Protein AF-A0A5C9E9V5-F1 (afdb_monomer)

Foldseek 3Di:
DVVVVVVVVVVVVVVVVVVVVVVVVVVLCCLQVPLLVVLVVLLVVLVVVLPDPDQDPVNVVVSVVSNVVSVVVNVVSVVVVVVD

Mean predicted aligned error: 8.03 Å

Radius of gyration: 22.89 Å; Cα contacts (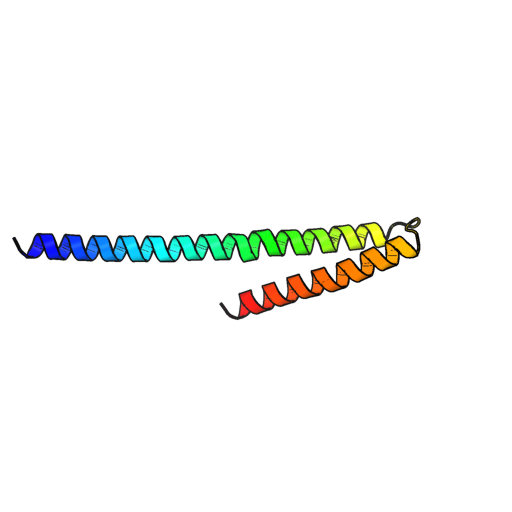8 Å, |Δi|>4): 28; chains: 1; bounding box: 51×20×68 Å

Structure (mmCIF, N/CA/C/O backbone):
data_AF-A0A5C9E9V5-F1
#
_entry.id   AF-A0A5C9E9V5-F1
#
loop_
_atom_site.group_PDB
_atom_site.id
_atom_site.type_symbol
_atom_site.label_atom_id
_atom_site.label_alt_id
_atom_site.label_comp_id
_atom_site.label_asym_id
_atom_site.label_entity_id
_atom_site.label_seq_id
_atom_site.pdbx_PDB_ins_code
_atom_site.Cartn_x
_atom_site.Cartn_y
_atom_site.Cartn_z
_atom_site.occupancy
_atom_site.B_iso_or_equiv
_atom_site.auth_seq_id
_atom_site.auth_comp_id
_atom_site.auth_asym_id
_atom_site.auth_atom_id
_atom_site.pdbx_PDB_model_num
ATOM 1 N N . MET A 1 1 ? -32.782 9.858 42.409 1.00 55.62 1 MET A N 1
ATOM 2 C CA . MET A 1 1 ? -31.905 10.699 41.555 1.00 55.62 1 MET A CA 1
ATOM 3 C C . MET A 1 1 ? -30.625 9.991 41.073 1.00 55.62 1 MET A C 1
ATOM 5 O O . MET A 1 1 ? -30.271 10.190 39.922 1.00 55.62 1 MET A O 1
ATOM 9 N N . ARG A 1 2 ? -29.969 9.115 41.862 1.00 55.53 2 ARG A N 1
ATOM 10 C CA . ARG A 1 2 ? -28.728 8.388 41.474 1.00 55.53 2 ARG A CA 1
ATOM 11 C C . ARG A 1 2 ? -28.808 7.512 40.20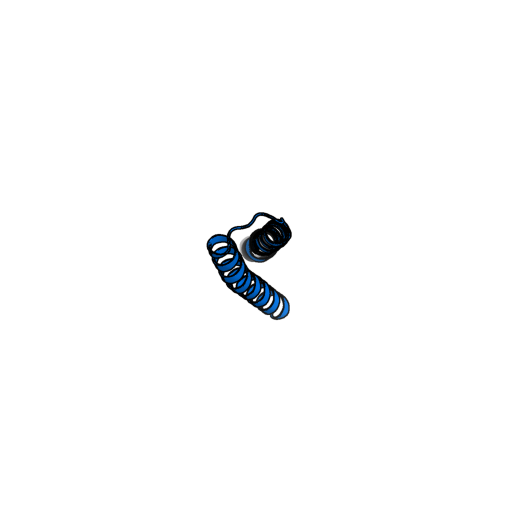6 1.00 55.53 2 ARG A C 1
ATOM 13 O O . ARG A 1 2 ? -27.825 7.418 39.484 1.00 55.53 2 ARG A O 1
ATOM 20 N N . ILE A 1 3 ? -29.962 6.911 39.908 1.00 60.53 3 ILE A N 1
ATOM 21 C CA . ILE A 1 3 ? -30.128 5.983 38.768 1.00 60.53 3 ILE A CA 1
ATOM 22 C C . ILE A 1 3 ? -29.963 6.704 37.415 1.00 60.53 3 ILE A C 1
ATOM 24 O O . ILE A 1 3 ? -29.308 6.183 36.517 1.00 60.53 3 ILE A O 1
ATOM 28 N N . LYS A 1 4 ? -30.463 7.944 37.295 1.00 62.25 4 LYS A N 1
ATOM 29 C CA . LYS A 1 4 ? -30.342 8.755 36.067 1.00 62.25 4 LYS A CA 1
ATOM 30 C C . LYS A 1 4 ? -28.891 9.144 35.756 1.00 62.25 4 LYS A C 1
ATOM 32 O O . LYS A 1 4 ? -28.488 9.120 34.599 1.00 62.25 4 LYS A O 1
ATOM 37 N N . TYR A 1 5 ? -28.089 9.438 36.782 1.00 63.88 5 TYR A N 1
ATOM 38 C CA . TYR A 1 5 ? -26.658 9.725 36.617 1.00 63.88 5 TYR A CA 1
ATOM 39 C C . TYR A 1 5 ? -25.867 8.496 36.175 1.00 63.88 5 TYR A C 1
ATOM 41 O O . TYR A 1 5 ? -24.932 8.612 35.386 1.00 63.88 5 TYR A O 1
ATOM 49 N N . HIS A 1 6 ? -26.257 7.314 36.654 1.00 68.44 6 HIS A N 1
ATOM 50 C CA . HIS A 1 6 ? -25.595 6.078 36.266 1.00 68.44 6 HIS A CA 1
ATOM 51 C C . HIS A 1 6 ? -25.859 5.733 34.797 1.00 68.44 6 HIS A C 1
ATOM 53 O O . HIS A 1 6 ? -24.924 5.386 34.083 1.00 68.44 6 HIS A O 1
ATOM 59 N N . GLN A 1 7 ? -27.101 5.913 34.340 1.00 75.06 7 GLN A N 1
ATOM 60 C CA . GLN A 1 7 ? -27.486 5.746 32.936 1.00 75.06 7 GLN A CA 1
ATOM 61 C C . GLN A 1 7 ? -26.777 6.755 32.024 1.00 75.06 7 GLN A C 1
ATOM 63 O O . GLN A 1 7 ? -26.258 6.374 30.978 1.00 75.06 7 GLN A O 1
ATOM 68 N N . PHE A 1 8 ? -26.683 8.020 32.446 1.00 83.44 8 PHE A N 1
ATOM 69 C CA . PHE A 1 8 ? -25.955 9.050 31.702 1.00 83.44 8 PHE A CA 1
ATOM 70 C C . PHE A 1 8 ? -24.461 8.724 31.568 1.00 83.44 8 PHE A C 1
ATOM 72 O O . PHE A 1 8 ? -23.893 8.840 30.485 1.00 83.44 8 PHE A O 1
ATOM 79 N N . ARG A 1 9 ? -23.825 8.255 32.648 1.00 84.00 9 ARG A N 1
ATOM 80 C CA . ARG A 1 9 ? -22.420 7.835 32.626 1.00 84.00 9 ARG A CA 1
ATOM 81 C C . ARG A 1 9 ? -22.196 6.651 31.683 1.00 84.00 9 ARG A C 1
ATOM 83 O O . ARG A 1 9 ? -21.234 6.670 30.925 1.00 84.00 9 ARG A O 1
ATOM 90 N N . THR A 1 10 ? -23.073 5.649 31.710 1.00 88.94 10 THR A N 1
ATOM 91 C CA . THR A 1 10 ? -22.992 4.496 30.800 1.00 88.94 10 THR A CA 1
ATOM 92 C C . THR A 1 10 ? -23.127 4.928 29.343 1.00 88.94 10 THR A C 1
ATOM 94 O O . THR A 1 10 ? -22.326 4.512 28.513 1.00 88.94 10 THR A O 1
ATOM 97 N N . PHE A 1 11 ? -24.077 5.817 29.043 1.00 91.31 11 PHE A N 1
ATOM 98 C CA . PHE A 1 11 ? -24.252 6.356 27.695 1.00 91.31 11 PHE A CA 1
ATOM 99 C C . PHE A 1 11 ? -23.011 7.123 27.218 1.00 91.31 11 PHE A C 1
ATOM 101 O O . PHE A 1 11 ? -22.565 6.950 26.087 1.00 91.31 11 PHE A O 1
ATOM 108 N N . LEU A 1 12 ? -22.412 7.935 28.094 1.00 91.12 12 LEU A N 1
ATOM 109 C CA . LEU A 1 12 ? -21.201 8.685 27.770 1.00 91.12 12 LEU A CA 1
ATOM 110 C C . LEU A 1 12 ? -20.009 7.762 27.481 1.00 91.12 12 LEU A C 1
ATOM 112 O O . LEU A 1 12 ? -19.264 8.017 26.539 1.00 91.12 12 LEU A O 1
ATOM 116 N N . ILE A 1 13 ? -19.843 6.687 28.259 1.00 93.31 13 ILE A N 1
ATOM 117 C CA . ILE A 1 13 ? -18.787 5.690 28.032 1.00 93.31 13 ILE A CA 1
ATOM 118 C C . ILE A 1 13 ? -18.993 5.002 26.680 1.00 93.31 13 ILE A C 1
ATOM 120 O O . ILE A 1 13 ? -18.074 4.999 25.869 1.00 93.31 13 ILE A O 1
ATOM 124 N N . GLN A 1 14 ? -20.207 4.525 26.393 1.00 91.06 14 GLN A N 1
ATOM 125 C CA . GLN A 1 14 ? -20.526 3.888 25.110 1.00 91.06 14 GLN A CA 1
ATOM 126 C C . GLN A 1 14 ? -20.287 4.826 23.923 1.00 91.06 14 GLN A C 1
ATOM 128 O O . GLN A 1 14 ? -19.753 4.414 22.896 1.00 91.06 14 GLN A O 1
ATOM 133 N N . TYR A 1 15 ? -20.648 6.103 24.060 1.00 93.38 15 TYR A N 1
ATOM 134 C CA . TYR A 1 15 ? -20.400 7.100 23.025 1.00 93.38 15 TYR A CA 1
ATOM 135 C C . TYR A 1 15 ? -18.901 7.340 22.795 1.00 93.38 15 TYR A C 1
ATOM 137 O O . TYR A 1 15 ? -18.459 7.432 21.649 1.00 93.38 15 TYR A O 1
ATOM 145 N N . LEU A 1 16 ? -18.108 7.427 23.867 1.00 93.25 16 LEU A N 1
ATOM 146 C CA . LEU A 1 16 ? -16.658 7.595 23.767 1.00 93.25 16 LEU A CA 1
ATOM 147 C C . LEU A 1 16 ? -15.989 6.366 23.146 1.00 93.25 16 LEU A C 1
ATOM 149 O O . LEU A 1 16 ? -15.163 6.528 22.251 1.00 93.25 16 LEU A O 1
ATOM 153 N N . GLU A 1 17 ? -16.378 5.160 23.560 1.00 91.56 17 GLU A N 1
ATOM 154 C CA . GLU A 1 17 ? -15.908 3.904 22.967 1.00 91.56 17 GLU A CA 1
ATOM 155 C C . GLU A 1 17 ? -16.233 3.847 21.475 1.00 91.56 17 GLU A C 1
ATOM 157 O O . GLU A 1 17 ? -15.342 3.628 20.655 1.00 91.56 17 GLU A O 1
ATOM 162 N N . TYR A 1 18 ? -17.481 4.144 21.103 1.00 92.88 18 TYR A N 1
ATOM 163 C CA . TYR A 1 18 ? -17.897 4.211 19.705 1.00 92.88 18 TYR A CA 1
ATOM 164 C C . TYR A 1 18 ? -17.055 5.208 18.903 1.00 92.88 18 TYR A C 1
ATOM 166 O O . TYR A 1 18 ? -16.591 4.891 17.806 1.00 92.88 18 TYR A O 1
ATOM 174 N N . LYS A 1 19 ? -16.823 6.407 19.451 1.00 93.25 19 LYS A N 1
ATOM 175 C CA . LYS A 1 19 ? -16.027 7.440 18.786 1.00 93.25 19 LYS A CA 1
ATOM 176 C C . LYS A 1 19 ? -14.578 6.990 18.581 1.00 93.25 19 LYS A C 1
ATOM 178 O O . LYS A 1 19 ? -14.054 7.146 17.483 1.00 93.25 19 LYS A O 1
ATOM 183 N N . ILE A 1 20 ? -13.952 6.402 19.602 1.00 92.62 20 ILE A N 1
ATOM 184 C CA . ILE A 1 20 ? -12.571 5.900 19.525 1.00 92.62 20 ILE A CA 1
ATOM 185 C C . ILE A 1 20 ? -12.453 4.802 18.463 1.00 92.62 20 ILE A C 1
ATOM 187 O O . ILE A 1 20 ? -11.559 4.863 17.619 1.00 92.62 20 ILE A O 1
ATOM 191 N N . VAL A 1 21 ? -13.370 3.831 18.471 1.00 91.56 21 VAL A N 1
ATOM 192 C CA . VAL A 1 21 ? -13.373 2.724 17.505 1.00 91.56 21 VAL A CA 1
ATOM 193 C C . VAL A 1 21 ? -13.543 3.243 16.078 1.00 91.56 21 VAL A C 1
ATOM 195 O O . VAL A 1 21 ? -12.834 2.805 15.171 1.00 91.56 21 VAL A O 1
ATOM 198 N N . ASN A 1 22 ? -14.441 4.204 15.857 1.00 90.00 22 ASN A N 1
ATOM 199 C CA . ASN A 1 22 ? -14.638 4.768 14.523 1.00 90.00 22 ASN A CA 1
ATOM 200 C C . ASN A 1 22 ? -13.438 5.584 14.038 1.00 90.00 22 ASN A C 1
ATOM 202 O O . ASN A 1 22 ? -13.049 5.440 12.880 1.00 90.00 22 ASN A O 1
ATOM 206 N N . ASP A 1 23 ? -12.822 6.395 14.899 1.00 92.25 23 ASP A N 1
ATOM 207 C CA . ASP A 1 23 ? -11.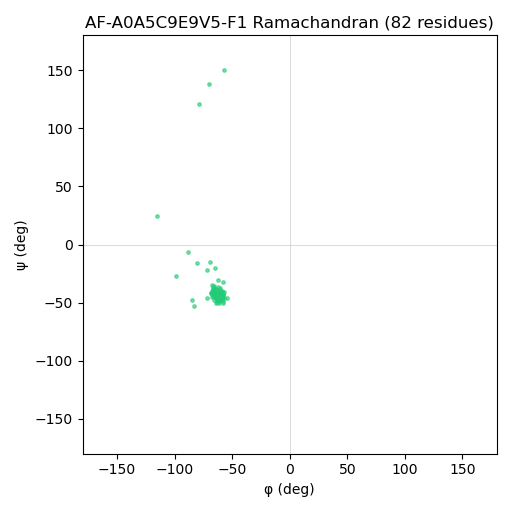613 7.141 14.540 1.00 92.25 23 ASP A CA 1
ATOM 208 C C . ASP A 1 23 ? -10.472 6.190 14.158 1.00 92.25 23 ASP A C 1
ATOM 210 O O . ASP A 1 23 ? -9.771 6.415 13.169 1.00 92.25 23 ASP A O 1
ATOM 214 N N . GLN A 1 24 ? -10.299 5.095 14.904 1.00 87.06 24 GLN A N 1
ATOM 215 C CA . GLN A 1 24 ? -9.329 4.056 14.561 1.00 87.06 24 GLN A CA 1
ATOM 216 C C . GLN A 1 24 ? -9.666 3.402 13.220 1.00 87.06 24 GLN A C 1
ATOM 218 O O . GLN A 1 24 ? -8.800 3.306 12.354 1.00 87.06 24 GLN A O 1
ATOM 223 N N . LYS A 1 25 ? -10.929 3.025 12.999 1.00 85.25 25 LYS A N 1
ATOM 224 C CA . LYS A 1 25 ? -11.381 2.430 11.736 1.00 85.25 25 LYS A CA 1
ATOM 225 C C . LYS A 1 25 ? -11.110 3.340 10.537 1.00 85.25 25 LYS A C 1
ATOM 227 O O . LYS A 1 25 ? -10.661 2.850 9.504 1.00 85.25 25 LYS A O 1
ATOM 232 N N . LEU A 1 26 ? -11.359 4.644 10.662 1.00 84.81 26 LEU A N 1
ATOM 233 C CA . LEU A 1 26 ? -11.074 5.619 9.605 1.00 84.81 26 LEU A CA 1
ATOM 234 C C . LEU A 1 26 ? -9.572 5.714 9.320 1.00 84.81 26 LEU A C 1
ATOM 236 O O . LEU A 1 26 ? -9.175 5.629 8.162 1.00 84.81 26 LEU A O 1
ATOM 240 N N . LYS A 1 27 ? -8.733 5.791 10.359 1.00 86.62 27 LYS A N 1
ATOM 241 C CA . LYS A 1 27 ? -7.269 5.823 10.201 1.00 86.62 27 LYS A CA 1
ATOM 242 C C . LYS A 1 27 ? -6.725 4.565 9.529 1.00 86.62 27 LYS A C 1
ATOM 244 O O . LYS A 1 27 ? -5.874 4.666 8.652 1.00 86.62 27 LYS A O 1
ATOM 249 N N . LEU A 1 28 ? -7.218 3.389 9.921 1.00 85.81 28 LEU A N 1
ATOM 250 C CA . LEU A 1 28 ? -6.820 2.117 9.313 1.00 85.81 28 LEU A CA 1
ATOM 251 C C . LEU A 1 28 ? -7.303 2.036 7.859 1.00 85.81 28 LEU A C 1
ATOM 253 O O . LEU A 1 28 ? -6.539 1.632 6.986 1.00 85.81 28 LEU A O 1
ATOM 257 N N . LYS A 1 29 ? -8.537 2.474 7.574 1.00 83.75 29 LYS A N 1
ATOM 258 C CA . LYS A 1 29 ? -9.062 2.553 6.205 1.00 83.75 29 LYS A CA 1
ATOM 259 C C . LYS A 1 29 ? -8.188 3.450 5.332 1.00 83.75 29 LYS A C 1
ATOM 261 O O . LYS A 1 29 ? -7.796 3.018 4.256 1.00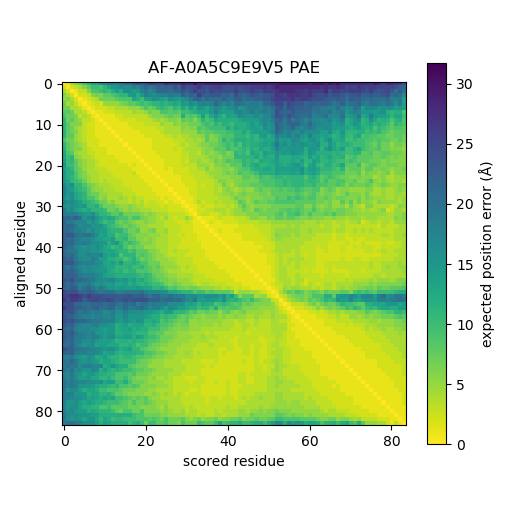 83.75 29 LYS A O 1
ATOM 266 N N . ASP A 1 30 ? -7.862 4.658 5.775 1.00 84.25 30 ASP A N 1
ATOM 267 C CA . ASP A 1 30 ? -7.014 5.562 4.994 1.00 84.25 30 ASP A CA 1
ATOM 268 C C . ASP A 1 30 ? -5.617 4.966 4.799 1.00 84.25 30 ASP A C 1
ATOM 270 O O . ASP A 1 30 ? -5.126 4.880 3.674 1.00 84.25 30 ASP A O 1
ATOM 274 N N . LYS A 1 31 ? -4.998 4.450 5.866 1.00 85.12 31 LYS A N 1
ATOM 275 C CA . LYS A 1 31 ? -3.653 3.873 5.779 1.00 85.12 31 LYS A CA 1
ATOM 276 C C . LYS A 1 31 ? -3.591 2.682 4.819 1.00 85.12 31 LYS A C 1
ATOM 278 O O . LYS A 1 31 ? -2.699 2.630 3.981 1.00 85.12 31 LYS A O 1
ATOM 283 N N . TYR A 1 32 ? -4.527 1.741 4.901 1.00 84.94 32 TYR A N 1
ATOM 284 C CA . TYR A 1 32 ? -4.426 0.488 4.145 1.00 84.94 32 TYR A CA 1
ATOM 285 C C . TYR A 1 32 ? -5.228 0.453 2.857 1.00 84.94 32 TYR A C 1
ATOM 287 O O . TYR A 1 32 ? -4.856 -0.274 1.951 1.00 84.94 32 TYR A O 1
ATOM 295 N N . SER A 1 33 ? -6.317 1.208 2.736 1.00 82.62 33 SER A N 1
ATOM 296 C CA . SER A 1 33 ? -7.054 1.279 1.473 1.00 82.62 33 SER A CA 1
ATOM 297 C C . SER A 1 33 ? -6.437 2.318 0.552 1.00 82.62 33 SER A C 1
ATOM 299 O O . SER A 1 33 ? -6.238 2.042 -0.627 1.00 82.62 33 SER A O 1
ATOM 301 N N . HIS A 1 34 ? -6.154 3.515 1.070 1.00 87.31 34 HIS A N 1
ATOM 302 C CA . HIS A 1 34 ? -5.712 4.620 0.231 1.00 87.31 34 HIS A CA 1
ATOM 303 C C . HIS A 1 34 ? -4.206 4.540 -0.030 1.00 87.31 34 HIS A C 1
ATOM 305 O O . HIS A 1 34 ? -3.809 4.489 -1.192 1.00 87.31 34 HIS A O 1
ATOM 311 N N . ASN A 1 35 ? -3.366 4.440 1.009 1.00 87.00 35 ASN A N 1
ATOM 312 C CA . ASN A 1 35 ? -1.915 4.446 0.776 1.00 87.00 35 ASN A CA 1
ATOM 313 C C . ASN A 1 35 ? -1.454 3.184 0.043 1.00 87.00 35 ASN A C 1
ATOM 315 O O . ASN A 1 35 ? -0.733 3.302 -0.940 1.00 87.00 35 ASN A O 1
ATOM 319 N N . LEU A 1 36 ? -1.915 1.993 0.448 1.00 88.81 36 LEU A N 1
ATOM 320 C CA . LEU A 1 36 ? -1.560 0.759 -0.263 1.00 88.81 36 LEU A CA 1
ATOM 321 C C . LEU A 1 36 ? -2.055 0.782 -1.713 1.00 88.81 36 LEU A C 1
ATOM 323 O O . LEU A 1 36 ? -1.313 0.388 -2.610 1.00 88.81 36 LEU A O 1
ATOM 327 N N . GLY A 1 37 ? -3.281 1.265 -1.949 1.00 88.19 37 GLY A N 1
ATOM 328 C CA . GLY A 1 37 ? -3.834 1.425 -3.293 1.00 88.19 37 GLY A CA 1
ATOM 329 C C . GLY A 1 37 ? -2.974 2.343 -4.162 1.00 88.19 37 GLY A C 1
ATOM 330 O O . GLY A 1 37 ? -2.624 1.973 -5.282 1.00 88.19 37 GLY A O 1
ATOM 331 N N . ASN A 1 38 ? -2.552 3.488 -3.622 1.00 90.56 38 ASN A N 1
ATOM 332 C CA . ASN A 1 38 ? -1.670 4.423 -4.318 1.00 90.56 38 ASN A CA 1
ATOM 333 C C . ASN A 1 38 ? -0.300 3.805 -4.608 1.00 90.56 38 ASN A C 1
ATOM 335 O O . ASN A 1 38 ? 0.180 3.900 -5.735 1.00 90.56 38 ASN A O 1
ATOM 339 N N . THR A 1 39 ? 0.313 3.131 -3.632 1.00 91.56 39 THR A N 1
ATOM 340 C CA . THR A 1 39 ? 1.617 2.483 -3.816 1.00 91.56 39 THR A CA 1
ATOM 341 C C . THR A 1 39 ? 1.546 1.396 -4.891 1.00 91.56 39 THR A C 1
ATOM 343 O O . THR A 1 39 ? 2.400 1.355 -5.776 1.00 91.56 39 THR A O 1
ATOM 346 N N . LEU A 1 40 ? 0.500 0.563 -4.882 1.00 92.19 40 LEU A N 1
ATOM 347 C CA . LEU A 1 40 ? 0.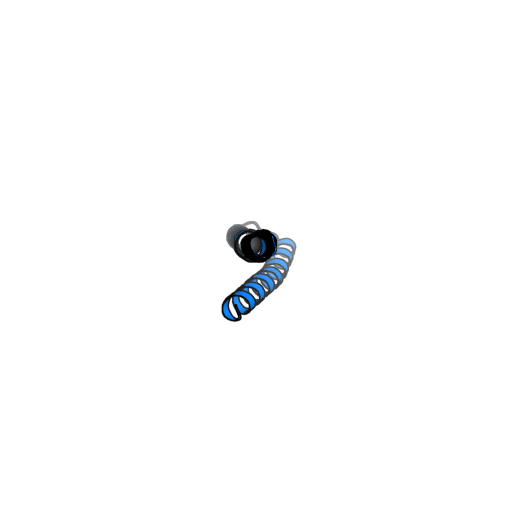281 -0.455 -5.914 1.00 92.19 40 LEU A CA 1
ATOM 348 C C . LEU A 1 40 ? 0.034 0.164 -7.294 1.00 92.19 40 LEU A C 1
ATOM 350 O O . LEU A 1 40 ? 0.553 -0.338 -8.290 1.00 92.19 40 LEU A O 1
ATOM 354 N N . HIS A 1 41 ? -0.713 1.265 -7.364 1.00 91.44 41 HIS A N 1
ATOM 355 C CA . HIS A 1 41 ? -0.940 1.983 -8.613 1.00 91.44 41 HIS A CA 1
ATOM 356 C C . HIS A 1 41 ? 0.358 2.574 -9.178 1.00 91.44 41 HIS A C 1
ATOM 358 O O . HIS A 1 41 ? 0.629 2.420 -10.368 1.00 91.44 41 HIS A O 1
ATOM 364 N N . SER A 1 42 ? 1.203 3.170 -8.329 1.00 90.56 42 SER A N 1
ATOM 365 C CA . SER A 1 42 ? 2.531 3.648 -8.732 1.00 90.56 42 SER A CA 1
ATOM 366 C C . SER A 1 42 ? 3.414 2.513 -9.251 1.00 90.56 42 SER A C 1
ATOM 368 O O . SER A 1 42 ? 4.056 2.679 -10.282 1.00 90.56 42 SER A O 1
ATOM 370 N N . ILE A 1 43 ? 3.411 1.345 -8.594 1.00 92.44 43 ILE A N 1
ATOM 371 C CA . ILE A 1 43 ? 4.131 0.156 -9.083 1.00 92.44 43 ILE A CA 1
ATOM 372 C C . ILE A 1 43 ? 3.620 -0.243 -10.471 1.00 92.44 43 ILE A C 1
ATOM 374 O O . ILE A 1 43 ? 4.416 -0.488 -11.375 1.00 92.44 43 ILE A O 1
ATOM 378 N N . TYR A 1 44 ? 2.300 -0.295 -10.650 1.00 91.88 44 T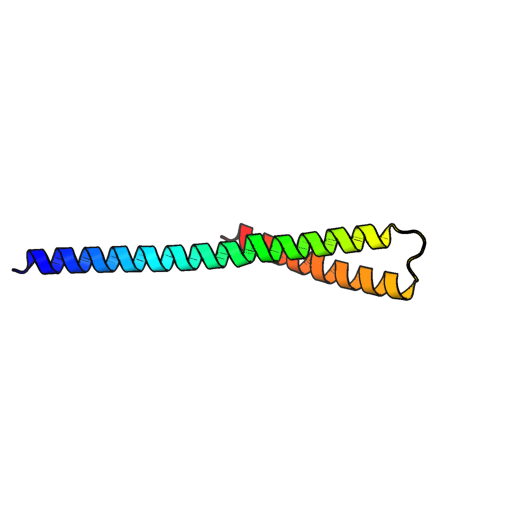YR A N 1
ATOM 379 C CA . TYR A 1 44 ? 1.683 -0.698 -11.909 1.00 91.88 44 TYR A CA 1
ATOM 380 C C . TYR A 1 44 ? 2.069 0.238 -13.064 1.00 91.88 44 TYR A C 1
ATOM 382 O O . TYR A 1 44 ? 2.543 -0.233 -14.097 1.00 91.88 44 TYR A O 1
ATOM 390 N N . ILE A 1 45 ? 1.956 1.556 -12.862 1.00 90.62 45 ILE A N 1
ATOM 391 C CA . ILE A 1 45 ? 2.342 2.560 -13.866 1.00 90.62 45 ILE A CA 1
ATOM 392 C C . ILE A 1 45 ? 3.828 2.448 -14.206 1.00 90.62 45 ILE A C 1
ATOM 394 O O . ILE A 1 45 ? 4.179 2.400 -15.381 1.00 90.62 45 ILE A O 1
ATOM 398 N N . SER A 1 46 ? 4.709 2.373 -13.204 1.00 88.62 46 SER A N 1
ATOM 399 C CA . SER A 1 46 ? 6.153 2.284 -13.451 1.00 88.62 46 SER A CA 1
ATOM 400 C C . SER A 1 46 ? 6.531 1.020 -14.226 1.00 88.62 46 SER A C 1
ATOM 402 O O . SER A 1 46 ? 7.412 1.063 -15.081 1.00 88.62 46 SER A O 1
ATOM 404 N N . VAL A 1 47 ? 5.857 -0.105 -13.968 1.00 90.06 47 VAL A N 1
ATOM 405 C CA . VAL A 1 47 ? 6.052 -1.346 -14.732 1.00 90.06 47 VAL A CA 1
ATOM 406 C C . VAL A 1 47 ? 5.581 -1.194 -16.176 1.00 90.06 47 VAL A C 1
ATOM 408 O O . VAL A 1 47 ? 6.251 -1.697 -17.075 1.00 90.06 47 VAL A O 1
ATOM 411 N N . ASP A 1 48 ? 4.455 -0.527 -16.413 1.00 90.25 48 ASP A N 1
ATOM 412 C CA . ASP A 1 48 ? 3.949 -0.306 -17.768 1.00 90.25 48 ASP A CA 1
ATOM 413 C C . ASP A 1 48 ? 4.853 0.638 -18.567 1.00 90.25 48 ASP A C 1
ATOM 415 O O . ASP A 1 48 ? 5.216 0.295 -19.691 1.00 90.25 48 ASP A O 1
ATOM 419 N N . LEU A 1 49 ? 5.338 1.724 -17.957 1.00 88.38 49 LEU A N 1
ATOM 420 C CA . LEU A 1 49 ? 6.339 2.607 -18.566 1.00 88.38 49 LEU A CA 1
ATOM 421 C C . LEU A 1 49 ? 7.614 1.838 -18.937 1.00 88.38 49 LEU A C 1
ATOM 423 O O . LEU A 1 49 ? 8.124 1.977 -20.040 1.00 88.38 49 LEU A O 1
ATOM 427 N N . LEU A 1 50 ? 8.100 0.948 -18.066 1.00 87.81 50 LEU A N 1
ATOM 428 C CA . LEU A 1 50 ? 9.285 0.127 -18.346 1.00 87.81 50 LEU A CA 1
ATOM 429 C C . LEU A 1 50 ? 9.118 -0.871 -19.504 1.00 87.81 50 LEU A C 1
ATOM 431 O O . LEU A 1 50 ? 10.126 -1.357 -20.027 1.00 87.81 50 LEU A O 1
ATOM 435 N N . LYS A 1 51 ? 7.882 -1.223 -19.880 1.00 86.31 51 LYS A N 1
ATOM 436 C CA . LYS A 1 51 ? 7.605 -2.085 -21.042 1.00 86.31 51 LYS A CA 1
ATOM 437 C C . LYS A 1 51 ? 7.644 -1.308 -22.358 1.00 86.31 51 LYS A C 1
ATOM 439 O O . LYS A 1 51 ? 7.714 -1.939 -23.415 1.00 86.31 51 LYS A O 1
ATOM 444 N N . GLU A 1 52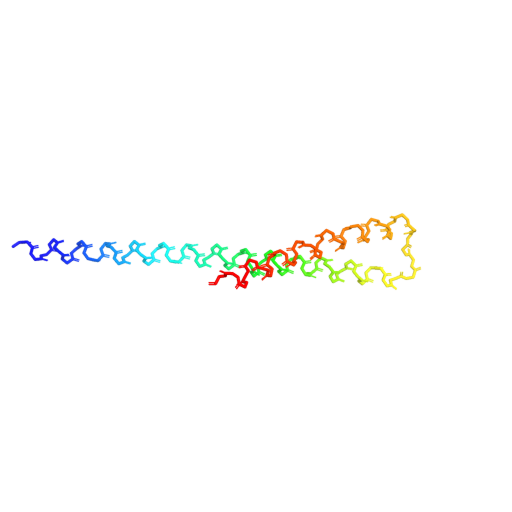 ? 7.588 0.021 -22.318 1.00 86.19 52 GLU A N 1
ATOM 445 C CA . GLU A 1 52 ? 7.674 0.848 -23.517 1.00 86.19 52 GLU A CA 1
ATOM 446 C C . GLU A 1 52 ? 9.091 0.800 -24.104 1.00 86.19 52 GLU A C 1
ATOM 448 O O . GLU A 1 52 ? 10.101 0.807 -23.398 1.00 86.19 52 GLU A O 1
ATOM 453 N N . LYS A 1 53 ? 9.177 0.697 -25.435 1.00 68.19 53 LYS A N 1
ATOM 454 C CA . LYS A 1 53 ? 10.441 0.448 -26.151 1.00 68.19 53 LYS A CA 1
ATOM 455 C C . LYS A 1 53 ? 11.426 1.621 -26.109 1.00 68.19 53 LYS A C 1
ATOM 457 O O . LYS A 1 53 ? 12.592 1.413 -26.429 1.00 68.19 53 LYS A O 1
ATOM 462 N N . GLU A 1 54 ? 10.973 2.815 -25.734 1.00 79.12 54 GLU A N 1
ATOM 463 C CA . GLU A 1 54 ? 11.723 4.072 -25.872 1.00 79.12 54 GLU A CA 1
ATOM 464 C C . GLU A 1 54 ? 12.074 4.734 -24.530 1.00 79.12 54 GLU A C 1
ATOM 466 O O . GLU A 1 54 ? 12.294 5.939 -24.467 1.00 79.12 54 GLU A O 1
ATOM 471 N N . VAL A 1 55 ? 12.156 3.967 -23.439 1.00 80.19 55 VAL A N 1
ATOM 472 C CA . VAL A 1 55 ? 12.641 4.516 -22.164 1.00 80.19 55 VAL A CA 1
ATOM 473 C C . VAL A 1 55 ? 14.164 4.608 -22.186 1.00 80.19 55 VAL A C 1
ATOM 475 O O . VAL A 1 55 ? 14.855 3.592 -22.322 1.00 80.19 55 VAL A O 1
ATOM 478 N N . ASP A 1 56 ? 14.687 5.823 -22.015 1.00 87.81 56 ASP A N 1
ATOM 479 C CA . ASP A 1 56 ? 16.123 6.060 -21.886 1.00 87.81 56 ASP A CA 1
ATOM 480 C C . ASP A 1 56 ? 16.725 5.254 -20.725 1.00 87.81 56 ASP A C 1
ATOM 482 O O . ASP A 1 56 ? 16.083 4.971 -19.712 1.00 87.81 56 ASP A O 1
ATOM 486 N N . GLN A 1 57 ? 17.998 4.881 -20.846 1.00 85.88 57 GLN A N 1
ATOM 487 C CA . GLN A 1 57 ? 18.666 4.027 -19.867 1.00 85.88 57 GLN A CA 1
ATOM 488 C C . GLN A 1 57 ? 18.743 4.676 -18.472 1.00 85.88 57 GLN A C 1
ATOM 490 O O . GLN A 1 57 ? 18.699 3.968 -17.461 1.00 85.88 57 GLN A O 1
ATOM 495 N N . LYS A 1 58 ? 18.825 6.012 -18.402 1.00 87.38 58 LYS A N 1
ATOM 496 C CA . LYS A 1 58 ? 18.814 6.764 -17.144 1.00 87.38 58 LYS A CA 1
ATOM 497 C C . LYS A 1 58 ? 17.428 6.757 -16.504 1.00 87.38 58 LYS A C 1
ATOM 499 O O . LYS A 1 58 ? 17.317 6.463 -15.314 1.00 87.38 58 LYS A O 1
ATOM 504 N N . ASP A 1 59 ? 16.387 7.010 -17.289 1.00 86.50 59 ASP A N 1
ATOM 505 C CA . ASP A 1 59 ? 14.999 7.006 -16.816 1.00 86.50 59 ASP A CA 1
ATOM 506 C C . ASP A 1 59 ? 14.565 5.602 -16.390 1.00 86.50 59 ASP A C 1
ATOM 508 O O . ASP A 1 59 ? 13.910 5.424 -15.364 1.00 86.50 59 ASP A O 1
ATOM 512 N N . LYS A 1 60 ? 15.047 4.578 -17.099 1.00 88.25 60 LYS A N 1
ATOM 513 C CA . LYS A 1 60 ? 14.874 3.174 -16.730 1.00 88.25 60 LYS A CA 1
ATOM 514 C C . LYS A 1 60 ? 15.438 2.876 -15.344 1.00 88.25 60 LYS A C 1
ATOM 516 O O . LYS A 1 60 ? 14.790 2.190 -14.559 1.00 88.25 60 LYS A O 1
ATOM 521 N N . LYS A 1 61 ? 16.635 3.387 -15.036 1.00 90.00 61 LYS A N 1
ATOM 522 C CA . LYS A 1 61 ? 17.252 3.214 -13.717 1.00 90.00 61 LYS A CA 1
ATOM 523 C C . LYS A 1 61 ? 16.424 3.896 -12.626 1.00 90.00 61 LYS A C 1
ATOM 525 O O . LYS A 1 61 ? 16.132 3.263 -11.622 1.00 90.00 61 LYS A O 1
ATOM 530 N N . ILE A 1 62 ? 15.985 5.134 -12.860 1.00 89.69 62 ILE A N 1
ATOM 531 C CA . ILE A 1 62 ? 15.136 5.879 -11.917 1.00 89.69 62 ILE A CA 1
ATOM 532 C C . ILE A 1 62 ? 13.829 5.121 -11.644 1.00 89.69 62 ILE A C 1
ATOM 534 O O . ILE A 1 62 ? 13.430 4.975 -10.492 1.00 89.69 62 ILE A O 1
ATOM 538 N N . LEU A 1 63 ? 13.182 4.595 -12.687 1.00 88.94 63 LEU A N 1
ATOM 539 C CA . LEU A 1 63 ? 11.952 3.812 -12.554 1.00 88.94 63 LEU A CA 1
ATOM 540 C C . LEU A 1 63 ? 12.165 2.511 -11.771 1.00 88.94 63 LEU A C 1
ATOM 542 O O . LEU A 1 63 ? 11.296 2.134 -10.986 1.00 88.94 63 LEU A O 1
ATOM 546 N N . ILE A 1 64 ? 13.299 1.834 -11.970 1.00 90.56 64 ILE A N 1
ATOM 547 C CA . ILE A 1 64 ? 13.663 0.629 -11.212 1.00 90.56 64 ILE A CA 1
ATOM 548 C C . ILE A 1 64 ? 13.887 0.970 -9.736 1.00 90.56 64 ILE A C 1
ATOM 550 O O . ILE A 1 64 ? 13.294 0.312 -8.884 1.00 90.56 64 ILE A O 1
ATOM 554 N N . ASP A 1 65 ? 14.657 2.018 -9.435 1.00 91.81 65 ASP A N 1
ATOM 555 C CA . ASP A 1 65 ? 14.915 2.454 -8.057 1.00 91.81 65 ASP A CA 1
ATOM 556 C C . ASP A 1 65 ? 13.587 2.817 -7.351 1.00 91.81 65 ASP A C 1
ATOM 558 O O . ASP A 1 65 ? 13.286 2.322 -6.264 1.00 91.81 65 ASP A O 1
ATOM 562 N N . MET A 1 66 ? 12.710 3.577 -8.023 1.00 90.62 66 MET A N 1
ATOM 563 C CA . MET A 1 66 ? 11.365 3.894 -7.518 1.00 90.62 66 MET A CA 1
ATOM 564 C C . MET A 1 66 ? 10.501 2.645 -7.289 1.00 90.62 66 MET A C 1
ATOM 566 O O . MET A 1 66 ? 9.704 2.600 -6.350 1.00 90.62 66 MET A O 1
ATOM 570 N N . LEU A 1 67 ? 10.615 1.638 -8.157 1.00 93.38 67 LEU A N 1
ATOM 571 C CA . LEU A 1 67 ? 9.880 0.381 -8.028 1.00 93.38 67 LEU A CA 1
ATOM 572 C C . LEU A 1 67 ? 10.337 -0.430 -6.821 1.00 93.38 67 LEU A C 1
ATOM 574 O O . LEU A 1 67 ? 9.492 -1.013 -6.140 1.00 93.38 67 LEU A O 1
ATOM 578 N N . GLU A 1 68 ? 11.639 -0.476 -6.549 1.00 93.38 68 GLU A N 1
ATOM 579 C CA . GLU A 1 68 ? 12.175 -1.152 -5.368 1.00 93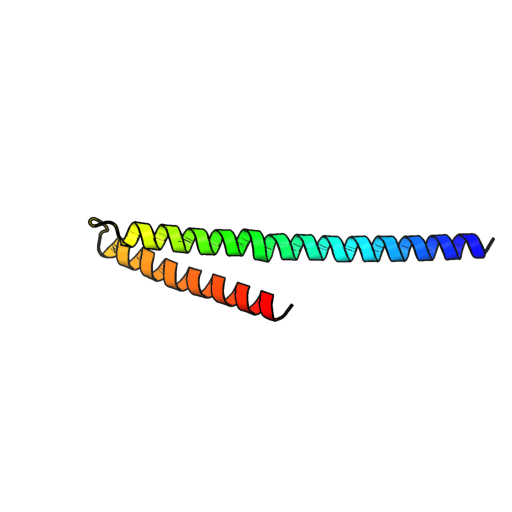.38 68 GLU A CA 1
ATOM 580 C C . GLU A 1 68 ? 11.658 -0.505 -4.079 1.00 93.38 68 GLU A C 1
ATOM 582 O O . GLU A 1 68 ? 11.145 -1.212 -3.202 1.00 93.38 68 GLU A O 1
ATOM 587 N N . ASP A 1 69 ? 11.680 0.827 -4.014 1.00 93.50 69 ASP A N 1
ATOM 588 C CA . ASP A 1 69 ? 11.157 1.586 -2.878 1.00 93.50 69 ASP A CA 1
ATOM 589 C C . ASP A 1 69 ? 9.658 1.341 -2.674 1.00 93.50 69 ASP A C 1
ATOM 591 O O . ASP A 1 69 ? 9.214 0.973 -1.581 1.00 93.50 69 ASP A O 1
ATOM 595 N N . LYS A 1 70 ? 8.855 1.461 -3.739 1.00 91.75 70 LYS A N 1
ATOM 596 C CA . LYS A 1 70 ? 7.402 1.2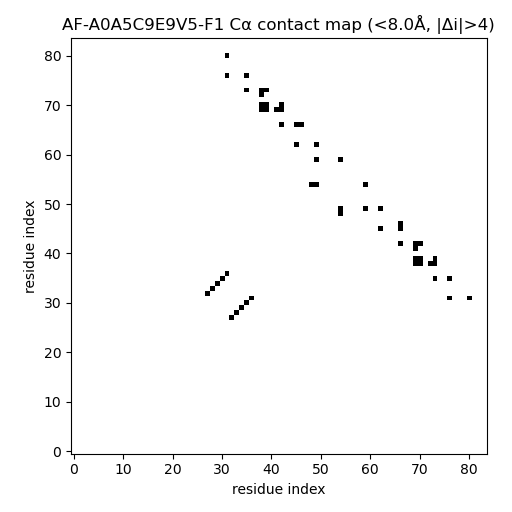64 -3.643 1.00 91.75 70 LYS A CA 1
ATOM 597 C C . LYS A 1 70 ? 7.032 -0.179 -3.321 1.00 91.75 70 LYS A C 1
ATOM 599 O O . LYS A 1 70 ? 6.118 -0.414 -2.532 1.00 91.75 70 LYS A O 1
ATOM 604 N N . LYS A 1 71 ? 7.767 -1.159 -3.846 1.00 93.50 71 LYS A N 1
ATOM 605 C CA . LYS A 1 71 ? 7.581 -2.572 -3.492 1.00 93.50 71 LYS A CA 1
ATOM 606 C C . LYS A 1 71 ? 7.841 -2.812 -2.005 1.00 93.50 71 LYS A C 1
ATOM 608 O O . LYS A 1 71 ? 7.098 -3.573 -1.379 1.00 93.50 71 LYS A O 1
ATOM 613 N N . LYS A 1 72 ? 8.865 -2.171 -1.437 1.00 94.38 72 LYS A N 1
ATOM 614 C CA . LYS A 1 72 ? 9.154 -2.241 -0.002 1.00 94.38 72 LYS A CA 1
ATOM 615 C C . LYS A 1 72 ? 8.022 -1.624 0.821 1.00 94.38 72 LYS A C 1
ATOM 617 O O . LYS A 1 72 ? 7.494 -2.310 1.691 1.00 94.38 72 LYS A O 1
ATOM 622 N N . GLU A 1 73 ? 7.587 -0.407 0.486 1.00 91.88 73 GLU A N 1
ATOM 623 C CA . GLU A 1 73 ? 6.456 0.262 1.150 1.00 91.88 73 GLU A CA 1
ATOM 624 C C . GLU A 1 73 ? 5.180 -0.599 1.134 1.00 91.88 73 GLU A C 1
ATOM 626 O O . GLU A 1 73 ? 4.532 -0.773 2.165 1.00 91.88 73 GLU A O 1
ATOM 631 N N . SER A 1 74 ? 4.830 -1.190 -0.016 1.00 92.06 74 SER A N 1
ATOM 632 C CA . SER A 1 74 ? 3.679 -2.096 -0.116 1.00 92.06 74 SER A CA 1
ATOM 633 C C . SER A 1 74 ? 3.832 -3.327 0.771 1.00 92.06 74 SER A C 1
ATOM 635 O O . SER A 1 74 ? 2.874 -3.737 1.421 1.00 92.06 74 SER A O 1
ATOM 637 N N . ASN A 1 75 ? 5.017 -3.936 0.802 1.00 91.31 75 ASN A N 1
ATOM 638 C CA . ASN A 1 75 ? 5.259 -5.121 1.616 1.00 91.31 75 ASN A CA 1
ATOM 639 C C . ASN A 1 75 ? 5.174 -4.815 3.117 1.00 91.31 75 ASN A C 1
ATOM 641 O O . ASN A 1 75 ? 4.624 -5.619 3.868 1.00 91.31 75 ASN A O 1
ATOM 645 N N . ASP A 1 76 ? 5.675 -3.658 3.545 1.00 92.12 76 ASP A N 1
ATOM 646 C CA . ASP A 1 76 ? 5.596 -3.221 4.938 1.00 92.12 76 ASP A CA 1
ATOM 647 C C . ASP A 1 76 ? 4.138 -2.947 5.343 1.00 92.12 76 ASP A C 1
ATOM 649 O O . ASP A 1 76 ? 3.684 -3.474 6.356 1.00 92.12 76 ASP A O 1
ATOM 653 N N . LEU A 1 77 ? 3.353 -2.266 4.498 1.00 88.69 77 LEU A N 1
ATOM 654 C CA . LEU A 1 77 ? 1.910 -2.091 4.720 1.00 88.69 77 LEU A CA 1
ATOM 655 C C . LEU A 1 77 ? 1.162 -3.432 4.800 1.00 88.69 77 LEU A C 1
ATOM 657 O O . LEU A 1 77 ? 0.278 -3.595 5.636 1.00 88.69 77 LEU A O 1
ATOM 661 N N . ILE A 1 78 ? 1.511 -4.415 3.963 1.00 88.94 78 ILE A N 1
ATOM 662 C CA . ILE A 1 78 ? 0.902 -5.756 4.009 1.00 88.94 78 ILE A CA 1
ATOM 663 C C . ILE A 1 78 ? 1.260 -6.492 5.304 1.00 88.94 78 ILE A C 1
ATOM 665 O O . ILE A 1 78 ? 0.410 -7.194 5.853 1.00 88.94 78 ILE A O 1
ATOM 669 N N . LYS A 1 79 ? 2.499 -6.367 5.793 1.00 89.88 79 LYS A N 1
ATOM 670 C CA . LYS A 1 79 ? 2.897 -6.953 7.081 1.00 89.88 79 LYS A CA 1
ATOM 671 C C . LYS A 1 79 ? 2.105 -6.343 8.224 1.00 89.88 79 LYS A C 1
ATOM 673 O O . LYS A 1 79 ? 1.520 -7.092 8.993 1.00 89.88 79 LYS A O 1
ATOM 678 N N . GLU A 1 80 ? 2.013 -5.017 8.268 1.00 87.81 80 GLU A N 1
ATOM 679 C CA . GLU A 1 80 ? 1.215 -4.328 9.280 1.00 87.81 80 GLU A CA 1
ATOM 680 C C . GLU A 1 80 ? -0.254 -4.781 9.249 1.00 87.81 80 GLU A C 1
ATOM 682 O O . GLU A 1 80 ? -0.830 -5.020 10.301 1.00 87.81 80 GLU A O 1
ATOM 687 N N . ILE A 1 81 ? -0.856 -4.976 8.064 1.00 85.00 81 ILE A N 1
ATOM 688 C CA . ILE A 1 81 ? -2.228 -5.509 7.943 1.00 85.00 81 ILE A CA 1
ATOM 689 C C . ILE A 1 81 ? -2.354 -6.909 8.551 1.00 85.00 81 ILE A C 1
ATOM 691 O O . ILE A 1 81 ? -3.377 -7.216 9.150 1.00 85.00 81 ILE A O 1
ATOM 695 N N . ARG A 1 82 ? -1.351 -7.776 8.372 1.00 79.56 82 ARG A N 1
ATOM 696 C CA . ARG A 1 82 ? -1.368 -9.150 8.909 1.00 79.56 82 ARG A CA 1
ATOM 697 C C . ARG A 1 82 ? -1.205 -9.204 10.425 1.00 79.56 82 ARG A C 1
ATOM 699 O O . ARG A 1 82 ? -1.530 -10.226 11.018 1.00 79.56 82 ARG A O 1
ATOM 706 N N . GLU A 1 83 ? -0.644 -8.155 11.013 1.00 85.31 83 GLU A N 1
ATOM 707 C CA . GLU A 1 83 ? -0.430 -8.028 12.455 1.00 85.31 83 GLU A CA 1
ATOM 708 C C . GLU A 1 83 ? -1.633 -7.397 13.186 1.00 85.31 83 GLU A C 1
ATOM 710 O O . GLU A 1 83 ? -1.632 -7.365 14.417 1.00 85.31 83 GLU A O 1
ATOM 715 N N . LEU A 1 84 ? -2.649 -6.918 12.451 1.00 76.25 84 LEU A N 1
ATOM 716 C CA . LEU A 1 84 ? -3.936 -6.435 12.981 1.00 76.25 84 LEU A CA 1
ATOM 717 C C . LEU A 1 84 ? -4.938 -7.567 13.210 1.00 76.25 84 LEU A C 1
ATOM 719 O O . LEU A 1 84 ? -5.696 -7.447 14.200 1.00 76.25 84 LEU A O 1
#

Sequence (84 aa):
MRIKYHQFRTFLIQYLEYKIVNDQKLKLKDKYSHNLGNTLHSIYISVDLLKEKEVDQKDKKILIDMLEDKKKESNDLIKEIREL

pLDDT: mean 86.42, std 8.43, range [55.53, 94.38]

Secondary structure (DSSP, 8-state):
-HHHHHHHHHHHHHHHHHHHHHHHHHHHHIIIIIIHHHHHHHHHHHHHHHHSTT--HHHHHHHHHHHHHHHHHHHHHHHHHHT-

Nearest PDB structures (foldseek):
  6dkm-assembly1_A  TM=7.126E-01  e=2.021E+00  synthetic construct
  5wkq-assembly1_A  TM=7.200E-01  e=8.623E+00  Shigella flexneri

Solvent-accessible surface area (backbone atoms only — not comparable to full-atom values): 4624 Å² total; per-residue (Å²): 119,70,67,61,55,52,53,50,52,53,51,51,50,53,51,50,52,52,51,54,53,48,54,50,52,52,53,51,44,48,54,58,56,48,50,41,48,50,35,52,48,53,43,50,52,46,54,55,55,69,68,44,94,80,61,51,74,67,57,48,49,53,44,50,56,52,39,54,53,36,53,49,54,43,51,51,54,51,51,55,60,74,74,107